Protein AF-A0A7C7RU37-F1 (afdb_monomer_lite)

Secondary structure (DSSP, 8-state):
-PPP--------EEEEEEEE-TT-HHHIIIIIS-HHHHHHHHHTTS-TT--TTTTT-EEEEEEETTEEEEEEEESSPP--TTS-TTTSPPPPTT-SS-SSEEEEE------TT-----------EEEEEEE-TT-PEEEEEEEE--SHHHHHHHHHHHHHHHT-----

Structure (mmCIF, N/CA/C/O backbone):
data_AF-A0A7C7RU37-F1
#
_entry.id   AF-A0A7C7RU37-F1
#
loop_
_atom_site.group_PDB
_atom_site.id
_atom_site.type_symbol
_atom_site.label_atom_id
_atom_site.label_alt_id
_atom_site.label_comp_id
_atom_site.label_asym_id
_atom_site.label_entity_id
_atom_site.label_seq_id
_atom_site.pdbx_PDB_ins_code
_atom_site.Cartn_x
_atom_site.Cartn_y
_atom_site.Cartn_z
_atom_site.occupancy
_atom_site.B_iso_or_equiv
_atom_site.auth_seq_id
_atom_site.auth_comp_id
_atom_site.auth_asym_id
_atom_site.auth_atom_id
_atom_site.pdbx_PDB_model_num
ATOM 1 N N . MET A 1 1 ? -28.160 -23.815 7.478 1.00 32.41 1 MET A N 1
ATOM 2 C CA . MET A 1 1 ? -26.924 -24.046 6.699 1.00 32.41 1 MET A CA 1
ATOM 3 C C . MET A 1 1 ? -26.684 -22.812 5.832 1.00 32.41 1 MET A C 1
ATOM 5 O O . MET A 1 1 ? -27.394 -22.629 4.855 1.00 32.41 1 MET A O 1
ATOM 9 N N . LYS A 1 2 ? -25.831 -21.867 6.259 1.00 30.91 2 LYS A N 1
ATOM 10 C CA . LYS A 1 2 ? -25.582 -20.631 5.493 1.00 30.91 2 LYS A CA 1
ATOM 11 C C . LYS A 1 2 ? -24.421 -20.873 4.534 1.00 30.91 2 LYS A C 1
ATOM 13 O O . LYS A 1 2 ? -23.323 -21.190 4.972 1.00 30.91 2 LYS A O 1
ATOM 18 N N . LEU A 1 3 ? -24.720 -20.743 3.245 1.00 31.81 3 LEU A N 1
ATOM 19 C CA . LEU A 1 3 ? -23.778 -20.777 2.134 1.00 31.81 3 LEU A CA 1
ATOM 20 C C . LEU A 1 3 ? -22.640 -19.783 2.394 1.00 31.81 3 LEU A C 1
ATOM 22 O O . LEU A 1 3 ? -22.872 -18.579 2.518 1.00 31.81 3 LEU A O 1
ATOM 26 N N . PHE A 1 4 ? -21.417 -20.300 2.495 1.00 35.81 4 PHE A N 1
ATOM 27 C CA . PHE A 1 4 ? -20.212 -19.486 2.468 1.00 35.81 4 PHE A CA 1
ATOM 28 C C . PHE A 1 4 ? -20.169 -18.742 1.133 1.00 35.81 4 PHE A C 1
ATOM 30 O O . PHE A 1 4 ? -20.217 -19.339 0.059 1.00 35.81 4 PHE A O 1
ATOM 37 N N . SER A 1 5 ? -20.132 -17.414 1.219 1.00 37.66 5 SER A N 1
ATOM 38 C CA . SER A 1 5 ? -19.969 -16.515 0.083 1.00 37.66 5 SER A CA 1
ATOM 39 C C . SER A 1 5 ? -18.735 -16.921 -0.722 1.00 37.66 5 SER A C 1
ATOM 41 O O . SER A 1 5 ? -17.615 -16.809 -0.231 1.00 37.66 5 SER A O 1
ATOM 43 N N . SER A 1 6 ? -18.973 -17.358 -1.959 1.00 34.84 6 SER A N 1
ATOM 44 C CA . SER A 1 6 ? -18.000 -17.664 -3.008 1.00 34.84 6 SER A CA 1
ATOM 45 C C . SER A 1 6 ? -16.773 -16.744 -2.960 1.00 34.84 6 SER A C 1
ATOM 47 O O . SER A 1 6 ? -16.827 -15.592 -3.402 1.00 34.84 6 SER A O 1
ATOM 49 N N . PHE A 1 7 ? -15.641 -17.269 -2.489 1.00 43.12 7 PHE A N 1
ATOM 50 C CA . PHE A 1 7 ? -14.331 -16.692 -2.762 1.00 43.12 7 PHE A CA 1
ATOM 51 C C . PHE A 1 7 ? -14.081 -16.888 -4.261 1.00 43.12 7 PHE A C 1
ATOM 53 O O . PHE A 1 7 ? -13.658 -17.956 -4.697 1.00 43.12 7 PHE A O 1
ATOM 60 N N . LYS A 1 8 ? -14.445 -15.894 -5.080 1.00 47.25 8 LYS A N 1
ATOM 61 C CA . LYS A 1 8 ? -14.129 -15.900 -6.514 1.00 47.25 8 LYS A CA 1
ATOM 62 C C . LYS A 1 8 ? -12.608 -16.058 -6.618 1.00 47.25 8 LYS A C 1
ATOM 64 O O . LYS A 1 8 ? -11.884 -15.143 -6.225 1.00 47.25 8 LYS A O 1
ATOM 69 N N . ARG A 1 9 ? -12.129 -17.223 -7.076 1.00 52.75 9 ARG A N 1
ATOM 70 C CA . ARG A 1 9 ? -10.709 -17.453 -7.383 1.00 52.75 9 ARG A CA 1
ATOM 71 C C . ARG A 1 9 ? -10.251 -16.310 -8.285 1.00 52.75 9 ARG A C 1
ATOM 73 O O . ARG A 1 9 ? -10.806 -16.124 -9.366 1.00 52.75 9 ARG A O 1
ATOM 80 N N . ARG A 1 10 ? -9.305 -15.503 -7.809 1.00 66.19 10 ARG A N 1
ATOM 81 C CA . ARG A 1 10 ? -8.708 -14.434 -8.612 1.00 66.19 10 ARG A CA 1
ATOM 82 C C . ARG A 1 10 ? -7.674 -15.076 -9.528 1.00 66.19 10 ARG A C 1
ATOM 84 O O . ARG A 1 10 ? -6.842 -15.827 -9.041 1.00 66.19 10 ARG A O 1
ATOM 91 N N . LEU A 1 11 ? -7.788 -14.814 -10.829 1.00 67.56 11 LEU A N 1
ATOM 92 C CA . LEU A 1 11 ? -7.065 -15.528 -11.888 1.00 67.56 11 LEU A CA 1
ATOM 93 C C . LEU A 1 11 ? -5.555 -15.227 -11.915 1.00 67.56 11 LEU A C 1
ATOM 95 O O . LEU A 1 11 ? -4.786 -16.072 -12.354 1.00 67.56 11 LEU A O 1
ATOM 99 N N . ALA A 1 12 ? -5.137 -14.049 -11.443 1.00 84.19 12 ALA A N 1
ATOM 100 C CA . ALA A 1 12 ? -3.752 -13.681 -11.156 1.00 84.19 12 ALA A CA 1
ATOM 101 C C . ALA A 1 12 ? -3.725 -12.314 -10.448 1.00 84.19 12 ALA A C 1
ATOM 103 O O . ALA A 1 12 ? -4.682 -11.542 -10.535 1.00 84.19 12 ALA A O 1
ATOM 104 N N . MET A 1 13 ? -2.626 -11.990 -9.770 1.00 94.25 13 MET A N 1
ATOM 105 C CA . MET A 1 13 ? -2.295 -10.614 -9.390 1.00 94.25 13 MET A CA 1
ATOM 106 C C . MET A 1 13 ? -0.804 -10.338 -9.561 1.00 94.25 13 MET A C 1
ATOM 108 O O . MET A 1 13 ? 0.014 -11.253 -9.529 1.00 94.25 13 MET A O 1
ATOM 112 N N . TYR A 1 14 ? -0.439 -9.069 -9.668 1.00 97.06 14 TYR A N 1
ATOM 113 C CA . TYR A 1 14 ? 0.940 -8.612 -9.741 1.00 97.06 14 TYR A CA 1
ATOM 114 C C . TYR A 1 14 ? 1.340 -7.943 -8.431 1.00 97.06 14 TYR A C 1
ATOM 116 O O . TYR A 1 14 ? 0.600 -7.120 -7.890 1.00 97.06 14 TYR A O 1
ATOM 124 N N . LEU A 1 15 ? 2.530 -8.280 -7.940 1.00 97.56 15 LEU A N 1
ATOM 125 C CA . LEU A 1 15 ? 3.214 -7.538 -6.890 1.00 97.56 15 LEU A CA 1
ATOM 126 C C . LEU A 1 15 ? 4.419 -6.831 -7.491 1.00 97.56 15 LEU A C 1
ATOM 128 O O . LEU A 1 15 ? 5.289 -7.468 -8.085 1.00 97.56 15 LEU A O 1
ATOM 132 N N . SER A 1 16 ? 4.482 -5.519 -7.312 1.00 98.38 16 SER A N 1
ATOM 133 C CA . SER A 1 16 ? 5.655 -4.720 -7.630 1.00 98.38 16 SER A CA 1
ATOM 134 C C . SER A 1 16 ? 6.376 -4.279 -6.367 1.00 98.38 16 SER A C 1
ATOM 136 O O . SER A 1 16 ? 5.746 -3.901 -5.377 1.00 98.38 16 SER A O 1
ATOM 138 N N . ARG A 1 17 ? 7.705 -4.305 -6.427 1.00 97.94 17 ARG A N 1
ATOM 139 C CA . ARG A 1 17 ? 8.605 -3.752 -5.416 1.00 97.94 17 ARG A CA 1
ATOM 140 C C . ARG A 1 17 ? 9.465 -2.690 -6.085 1.00 97.94 17 ARG A C 1
ATOM 142 O O . ARG A 1 17 ? 10.212 -3.006 -7.009 1.00 97.94 17 ARG A O 1
ATOM 149 N N . LEU A 1 18 ? 9.352 -1.458 -5.607 1.00 97.44 18 LEU A N 1
ATOM 150 C CA . LEU A 1 18 ? 10.165 -0.331 -6.047 1.00 97.44 18 LEU A CA 1
ATOM 151 C C . LEU A 1 18 ? 11.011 0.136 -4.865 1.00 97.44 18 LEU A C 1
ATOM 153 O O . LEU A 1 18 ? 10.464 0.590 -3.859 1.00 97.44 18 LEU A O 1
ATOM 157 N N . GLN A 1 19 ? 12.330 0.037 -4.977 1.00 96.00 19 GLN A N 1
ATOM 158 C CA . GLN A 1 19 ? 13.245 0.761 -4.101 1.00 96.00 19 GLN A CA 1
ATOM 159 C C . GLN A 1 19 ? 13.285 2.209 -4.575 1.00 96.00 19 GLN A C 1
ATOM 161 O O . GLN A 1 19 ? 13.587 2.490 -5.733 1.00 96.00 19 GLN A O 1
ATOM 166 N N . LEU A 1 20 ? 12.930 3.128 -3.690 1.00 95.38 20 LEU A N 1
ATOM 167 C CA . LEU A 1 20 ? 12.950 4.554 -3.954 1.00 95.38 20 LEU A CA 1
ATOM 168 C C . LEU A 1 20 ? 14.287 5.142 -3.510 1.00 95.38 20 LEU A C 1
ATOM 170 O O . LEU A 1 20 ? 14.890 4.689 -2.536 1.00 95.38 20 LEU A O 1
ATOM 174 N N . ASN A 1 21 ? 14.724 6.204 -4.180 1.00 93.88 21 ASN A N 1
ATOM 175 C CA . ASN A 1 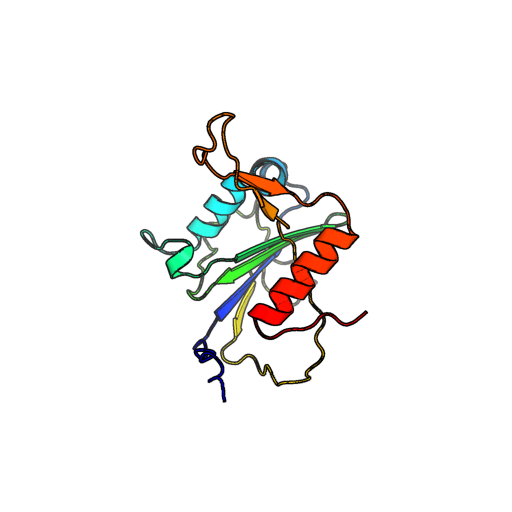21 ? 15.916 6.936 -3.778 1.00 93.88 21 ASN A CA 1
ATOM 176 C C . ASN A 1 21 ? 15.647 7.718 -2.478 1.00 93.88 21 ASN A C 1
ATOM 178 O O . ASN A 1 21 ? 15.051 8.797 -2.496 1.00 93.88 21 ASN A O 1
ATOM 182 N N . SER A 1 22 ? 16.102 7.186 -1.343 1.00 90.00 22 SER A N 1
ATOM 183 C CA . SER A 1 22 ? 15.955 7.801 -0.017 1.00 90.00 22 SER A CA 1
ATOM 184 C C . SER A 1 22 ? 16.710 9.121 0.149 1.00 90.00 22 SER A C 1
ATOM 186 O O . SER A 1 22 ? 16.296 9.966 0.944 1.00 90.00 22 SER A O 1
ATOM 188 N N . HIS A 1 23 ? 17.755 9.341 -0.649 1.00 88.94 23 HIS A N 1
ATOM 189 C CA . HIS A 1 23 ? 18.535 10.580 -0.674 1.00 88.94 23 HIS A CA 1
ATOM 190 C C . HIS A 1 23 ? 17.909 11.650 -1.583 1.00 88.94 23 HIS A C 1
ATOM 192 O O . HIS A 1 23 ? 18.323 12.809 -1.576 1.00 88.94 23 HIS A O 1
ATOM 198 N N . SER A 1 24 ? 16.888 11.290 -2.365 1.00 89.50 24 SER A N 1
ATOM 199 C CA . SER A 1 24 ? 16.235 12.206 -3.292 1.00 89.50 24 SER A CA 1
ATOM 200 C C . SER A 1 24 ? 15.240 13.109 -2.576 1.00 89.50 24 SER A C 1
ATOM 202 O O . SER A 1 24 ? 14.210 12.667 -2.060 1.00 89.50 24 SER A O 1
ATOM 204 N N . ARG A 1 25 ? 15.476 14.425 -2.629 1.00 89.31 25 ARG A N 1
ATOM 205 C CA . ARG A 1 25 ? 14.501 15.422 -2.153 1.00 89.31 25 ARG A CA 1
ATOM 206 C C . ARG A 1 25 ? 13.151 15.281 -2.865 1.00 89.31 25 ARG A C 1
ATOM 208 O O . ARG A 1 25 ? 12.105 15.522 -2.261 1.00 89.31 25 ARG A O 1
ATOM 215 N N . LEU A 1 26 ? 13.171 14.875 -4.137 1.00 87.94 26 LEU A N 1
ATOM 216 C CA . LEU A 1 26 ? 11.970 14.643 -4.935 1.00 87.94 26 LEU A CA 1
ATOM 217 C C . LEU A 1 26 ? 11.100 13.536 -4.330 1.00 87.94 26 LEU A C 1
ATOM 219 O O . LEU A 1 26 ? 9.881 13.699 -4.257 1.00 87.94 26 LEU A O 1
ATOM 223 N N . MET A 1 27 ? 11.726 12.452 -3.864 1.00 90.75 27 MET A N 1
ATOM 224 C CA . MET A 1 27 ? 11.052 11.335 -3.201 1.00 90.75 27 MET A CA 1
ATOM 225 C C . MET A 1 27 ? 10.304 11.824 -1.959 1.00 90.75 27 MET A C 1
ATOM 227 O O . MET A 1 27 ? 9.085 11.675 -1.876 1.00 90.75 27 MET A O 1
ATOM 231 N N . TRP A 1 28 ? 10.975 12.534 -1.053 1.00 89.62 28 TRP A N 1
ATOM 232 C CA . TRP A 1 28 ? 10.333 13.072 0.152 1.00 89.62 28 TRP A CA 1
ATOM 233 C C . TRP A 1 28 ? 9.170 14.024 -0.161 1.00 89.62 28 TRP A C 1
ATOM 235 O O . TRP A 1 28 ? 8.096 13.926 0.436 1.00 89.62 28 TRP A O 1
ATOM 245 N N . GLN A 1 29 ? 9.341 14.913 -1.142 1.00 87.94 29 GLN A N 1
ATOM 246 C CA . GLN A 1 29 ? 8.317 15.896 -1.509 1.00 87.94 29 GLN A CA 1
ATOM 247 C C . GLN A 1 29 ? 7.095 15.287 -2.212 1.00 87.94 29 GLN A C 1
ATOM 249 O O . GLN A 1 29 ? 5.967 15.715 -1.948 1.00 87.94 29 GLN A O 1
ATOM 254 N N . LYS A 1 30 ? 7.299 14.336 -3.134 1.00 85.69 30 LYS A N 1
ATOM 255 C CA . LYS A 1 30 ? 6.223 13.774 -3.972 1.00 85.69 30 LYS A CA 1
ATOM 256 C C . LYS A 1 30 ? 5.619 12.487 -3.418 1.00 85.69 30 LYS A C 1
ATOM 258 O O . LYS A 1 30 ? 4.441 12.249 -3.664 1.00 85.69 30 LYS A O 1
ATOM 263 N N . VAL A 1 31 ? 6.395 11.676 -2.702 1.00 88.31 31 VAL A N 1
ATOM 264 C CA . VAL A 1 31 ? 5.967 10.360 -2.209 1.00 88.31 31 VAL A CA 1
ATOM 265 C C . VAL A 1 31 ? 5.577 10.428 -0.739 1.00 88.31 31 VAL A C 1
ATOM 267 O O . VAL A 1 31 ? 4.434 10.129 -0.402 1.00 88.31 31 VAL A O 1
ATOM 270 N N . VAL A 1 32 ? 6.491 10.864 0.131 1.00 86.88 32 VAL A N 1
ATOM 271 C CA . VAL A 1 32 ? 6.289 10.768 1.588 1.00 86.88 32 VAL A CA 1
ATOM 272 C C . VAL A 1 32 ? 5.306 11.817 2.094 1.00 86.88 32 VAL A C 1
ATOM 274 O O . VAL A 1 32 ? 4.306 11.493 2.730 1.00 86.88 32 VAL A O 1
ATOM 277 N N . ASN A 1 33 ? 5.547 13.085 1.762 1.00 89.75 33 ASN A N 1
ATOM 278 C CA . ASN A 1 33 ? 4.789 14.200 2.335 1.00 89.75 33 ASN A CA 1
ATOM 279 C C . ASN A 1 33 ? 3.409 14.400 1.688 1.00 89.75 33 ASN A C 1
ATOM 281 O O . ASN A 1 33 ? 2.623 15.229 2.147 1.00 89.75 33 ASN A O 1
ATOM 285 N N . ARG A 1 34 ? 3.108 13.693 0.589 1.00 92.25 34 ARG A N 1
ATOM 286 C CA . ARG A 1 34 ? 1.897 13.912 -0.218 1.00 92.25 34 ARG A CA 1
ATOM 287 C C . ARG A 1 34 ? 1.278 12.582 -0.670 1.00 92.25 34 ARG A C 1
ATOM 289 O O . ARG A 1 34 ? 1.442 12.205 -1.830 1.00 92.25 34 ARG A O 1
ATOM 296 N N . PRO A 1 35 ? 0.473 11.913 0.179 1.00 89.94 35 PRO A N 1
ATOM 297 C CA . PRO A 1 35 ? -0.144 10.623 -0.150 1.00 89.94 35 PRO A CA 1
ATOM 298 C C . PRO A 1 35 ? -0.955 10.627 -1.453 1.00 89.94 35 PRO A C 1
ATOM 300 O O . PRO A 1 35 ? -0.937 9.662 -2.209 1.00 89.94 35 PRO A O 1
ATOM 303 N N . TYR A 1 36 ? -1.632 11.737 -1.764 1.00 93.50 36 TYR A N 1
ATOM 304 C CA . TYR A 1 36 ? -2.361 11.869 -3.026 1.00 93.50 36 TYR A CA 1
ATOM 305 C C . TYR A 1 36 ? -1.427 11.903 -4.245 1.00 93.50 36 TYR A C 1
ATOM 307 O O . TYR A 1 36 ? -1.744 11.327 -5.281 1.00 93.50 36 TYR A O 1
ATOM 315 N N . LYS A 1 37 ? -0.249 12.529 -4.127 1.00 94.38 37 LYS A N 1
ATOM 316 C CA . LYS A 1 37 ? 0.756 12.528 -5.198 1.00 94.38 37 LYS A CA 1
ATOM 317 C C . LYS A 1 37 ? 1.377 11.148 -5.374 1.00 94.38 37 LYS A C 1
ATOM 319 O O . LYS A 1 37 ? 1.535 10.729 -6.514 1.00 94.38 37 LYS A O 1
ATOM 324 N N . LEU A 1 38 ? 1.629 10.419 -4.287 1.00 95.50 38 LEU A N 1
ATOM 325 C CA . LEU A 1 38 ? 2.000 9.005 -4.359 1.00 95.50 38 LEU A CA 1
ATOM 326 C C . LEU A 1 38 ? 0.930 8.181 -5.086 1.00 95.50 38 LEU A C 1
ATOM 328 O O . LEU A 1 38 ? 1.261 7.396 -5.967 1.00 95.50 38 LEU A O 1
ATOM 332 N N . HIS A 1 39 ? -0.349 8.387 -4.767 1.00 95.44 39 HIS A N 1
ATOM 333 C CA . HIS A 1 39 ? -1.432 7.692 -5.457 1.00 95.44 39 HIS A CA 1
ATOM 334 C C . HIS A 1 39 ? -1.449 7.994 -6.962 1.00 95.44 39 HIS A C 1
ATOM 336 O O . HIS A 1 39 ? -1.532 7.059 -7.751 1.00 95.44 39 HIS A O 1
ATOM 342 N N . GLN A 1 40 ? -1.315 9.265 -7.360 1.00 95.06 40 GLN A N 1
ATOM 343 C CA . GLN A 1 40 ? -1.204 9.649 -8.774 1.00 95.06 40 GLN A CA 1
ATOM 344 C C . GLN A 1 40 ? -0.003 8.980 -9.445 1.00 95.06 40 GLN A C 1
ATOM 346 O O . GLN A 1 40 ? -0.149 8.399 -10.512 1.00 95.06 40 GLN A O 1
ATOM 351 N N . LEU A 1 41 ? 1.163 9.011 -8.788 1.00 95.44 41 LEU A N 1
ATOM 352 C CA . LEU A 1 41 ? 2.358 8.338 -9.278 1.00 95.44 41 LEU A CA 1
ATOM 353 C C . LEU A 1 41 ? 2.077 6.857 -9.503 1.00 95.44 41 LEU A C 1
ATOM 355 O O . LEU A 1 41 ? 2.293 6.406 -10.609 1.00 95.44 41 LEU A O 1
ATOM 359 N N . VAL A 1 42 ? 1.529 6.126 -8.531 1.00 97.25 42 VAL A N 1
ATOM 360 C CA . VAL A 1 42 ? 1.179 4.704 -8.695 1.00 97.25 42 VAL A CA 1
ATOM 361 C C . VAL A 1 42 ? 0.199 4.478 -9.850 1.00 97.25 42 VAL A C 1
ATOM 363 O O . VAL A 1 42 ? 0.377 3.530 -10.607 1.00 97.25 42 VAL A O 1
ATOM 366 N N . MET A 1 43 ? -0.822 5.326 -10.002 1.00 97.81 43 MET A N 1
ATOM 367 C CA . MET A 1 43 ? -1.830 5.154 -11.054 1.00 97.81 43 MET A CA 1
ATOM 368 C C . MET A 1 43 ? -1.277 5.374 -12.467 1.00 97.81 43 MET A C 1
ATOM 370 O O . MET A 1 43 ? -1.763 4.732 -13.390 1.00 97.81 43 MET A O 1
ATOM 374 N N . ASN A 1 44 ? -0.231 6.188 -12.632 1.00 97.06 44 ASN A N 1
ATOM 375 C CA . ASN A 1 44 ? 0.430 6.389 -13.928 1.00 97.06 44 ASN A CA 1
ATOM 376 C C . ASN A 1 44 ? 1.128 5.128 -14.465 1.00 97.06 44 ASN A C 1
ATOM 378 O O . ASN A 1 44 ? 1.516 5.101 -15.627 1.00 97.06 44 ASN A O 1
ATOM 382 N N . ALA A 1 45 ? 1.297 4.091 -13.639 1.00 97.62 45 ALA A N 1
ATOM 383 C CA . ALA A 1 45 ? 1.824 2.808 -14.087 1.00 97.62 45 ALA A CA 1
ATOM 384 C C . ALA A 1 45 ? 0.789 1.942 -14.816 1.00 97.62 45 ALA A C 1
ATOM 386 O O . ALA A 1 45 ? 1.107 0.837 -15.256 1.00 97.62 45 ALA A O 1
ATOM 387 N N . PHE A 1 46 ? -0.458 2.400 -14.907 1.00 97.19 46 PHE A N 1
ATOM 388 C CA . PHE A 1 46 ? -1.554 1.683 -15.542 1.00 97.19 46 PHE A CA 1
ATOM 389 C C . PHE A 1 46 ? -2.047 2.453 -16.774 1.00 97.19 46 PHE A C 1
ATOM 391 O O . PHE A 1 46 ? -1.858 3.666 -16.840 1.00 97.19 46 PHE A O 1
ATOM 398 N N . PRO A 1 47 ? -2.669 1.768 -17.753 1.00 95.19 47 PRO A N 1
ATOM 399 C CA . PRO A 1 47 ? -3.175 2.417 -18.960 1.00 95.19 47 PRO A CA 1
ATOM 400 C C . PRO A 1 47 ? -4.173 3.543 -18.670 1.00 95.19 47 PRO A C 1
ATOM 402 O O . PRO A 1 47 ? -4.938 3.476 -17.704 1.00 95.19 47 PRO A O 1
ATOM 405 N N . ASP A 1 48 ? -4.219 4.537 -19.555 1.00 93.62 48 ASP A N 1
ATOM 406 C CA . ASP A 1 48 ? -5.189 5.626 -19.465 1.00 93.62 48 ASP A CA 1
ATOM 407 C C . ASP A 1 48 ? -6.632 5.100 -19.442 1.00 93.62 48 ASP A C 1
ATOM 409 O O . ASP A 1 48 ? -6.994 4.146 -20.133 1.00 93.62 48 ASP A O 1
ATOM 413 N N . GLY A 1 49 ? -7.471 5.727 -18.616 1.00 92.50 49 GLY A N 1
ATOM 414 C CA . GLY A 1 49 ? -8.868 5.330 -18.416 1.00 92.50 49 GLY A CA 1
ATOM 415 C C . GLY A 1 49 ? -9.079 4.201 -17.401 1.00 92.50 49 GLY A C 1
ATOM 416 O O . GLY A 1 49 ? -10.204 4.029 -16.935 1.00 92.50 49 GLY A O 1
ATOM 417 N N . VAL A 1 50 ? -8.027 3.483 -16.986 1.00 93.88 50 VAL A N 1
ATOM 418 C CA . VAL A 1 50 ? -8.120 2.476 -15.917 1.00 93.88 50 VAL A CA 1
ATOM 419 C C . VAL A 1 50 ? -8.261 3.166 -14.563 1.00 93.88 50 VAL A C 1
ATOM 421 O O . VAL A 1 50 ? -7.389 3.916 -14.117 1.00 93.88 50 VAL A O 1
ATOM 424 N N . THR A 1 51 ? -9.351 2.882 -13.853 1.00 95.25 51 THR A N 1
ATOM 425 C CA . THR A 1 51 ? -9.522 3.375 -12.487 1.00 95.25 51 THR A CA 1
ATOM 426 C C . THR A 1 51 ? -8.788 2.487 -11.481 1.00 95.25 51 THR A C 1
ATOM 428 O O . THR A 1 51 ? -8.482 1.316 -11.721 1.00 95.25 51 THR A O 1
ATOM 431 N N . ARG A 1 52 ? -8.573 3.011 -10.265 1.00 94.81 52 ARG A N 1
ATOM 432 C CA . ARG A 1 52 ? -8.045 2.218 -9.138 1.00 94.81 52 ARG A CA 1
ATOM 433 C C . ARG A 1 52 ? -8.877 0.957 -8.873 1.00 94.81 52 ARG A C 1
ATOM 435 O O . ARG A 1 52 ? -8.335 -0.032 -8.385 1.00 94.81 52 ARG A O 1
ATOM 442 N N . ALA A 1 53 ? -10.192 1.024 -9.097 1.00 94.06 53 ALA A N 1
ATOM 443 C CA . ALA A 1 53 ? -11.098 -0.091 -8.850 1.00 94.06 53 ALA A CA 1
ATOM 444 C C . ALA A 1 53 ? -10.932 -1.187 -9.909 1.00 94.06 53 ALA A C 1
ATOM 446 O O . ALA A 1 53 ? -10.863 -2.352 -9.529 1.00 94.06 53 ALA A O 1
ATOM 447 N N . ASP A 1 54 ? -10.775 -0.806 -11.179 1.00 93.62 54 ASP A N 1
ATOM 448 C CA . ASP A 1 54 ? -10.621 -1.742 -12.302 1.00 93.62 54 ASP A CA 1
ATOM 449 C C . ASP A 1 54 ? -9.351 -2.586 -12.166 1.00 93.62 54 ASP A C 1
ATOM 451 O O . ASP A 1 54 ? -9.386 -3.800 -12.330 1.00 93.62 54 ASP A O 1
ATOM 455 N N . ALA A 1 55 ? -8.233 -1.957 -11.791 1.00 93.81 55 ALA A N 1
ATOM 456 C CA . ALA A 1 55 ? -6.965 -2.650 -11.548 1.00 93.81 55 ALA A CA 1
ATOM 457 C C . ALA A 1 55 ? -6.793 -3.145 -10.098 1.00 93.81 55 ALA A C 1
ATOM 459 O O . ALA A 1 55 ? -5.743 -3.695 -9.758 1.00 93.81 55 ALA A O 1
ATOM 460 N N . ASN A 1 56 ? -7.787 -2.923 -9.230 1.00 95.06 56 ASN A N 1
ATOM 461 C CA . ASN A 1 56 ? -7.768 -3.250 -7.801 1.00 95.06 56 ASN A CA 1
ATOM 462 C C . ASN A 1 56 ? -6.476 -2.826 -7.067 1.00 95.06 56 ASN A C 1
ATOM 464 O O . ASN A 1 56 ? -5.910 -3.577 -6.268 1.00 95.06 56 ASN A O 1
ATOM 468 N N . VAL A 1 57 ? -5.993 -1.615 -7.357 1.00 97.25 57 VAL A N 1
ATOM 469 C CA . VAL A 1 57 ? -4.641 -1.182 -6.975 1.00 97.25 57 VAL A CA 1
ATOM 470 C C . VAL A 1 57 ? -4.543 -0.889 -5.482 1.00 97.25 57 VAL A C 1
ATOM 472 O O . VAL A 1 57 ? -5.194 0.029 -4.975 1.00 97.25 57 VAL A O 1
ATOM 475 N N . LEU A 1 58 ? -3.669 -1.600 -4.776 1.00 97.00 58 LEU A N 1
ATOM 476 C CA . LEU A 1 58 ? -3.260 -1.309 -3.402 1.00 97.00 58 LEU A CA 1
ATOM 477 C C . LEU A 1 58 ? -1.774 -0.961 -3.374 1.00 97.00 58 LEU A C 1
ATOM 479 O O . LEU A 1 58 ? -0.999 -1.453 -4.185 1.00 97.00 58 LEU A O 1
ATOM 483 N N . HIS A 1 59 ? -1.364 -0.126 -2.426 1.00 97.06 59 HIS A N 1
ATOM 484 C CA . HIS A 1 59 ? 0.050 0.157 -2.217 1.00 97.06 59 HIS A CA 1
ATOM 485 C C . HIS A 1 59 ? 0.365 0.346 -0.738 1.00 97.06 59 HIS A C 1
ATOM 487 O O . HIS A 1 59 ? -0.500 0.723 0.058 1.00 97.06 59 HIS A O 1
ATOM 493 N N . ARG A 1 60 ? 1.621 0.089 -0.378 1.00 96.56 60 ARG A N 1
ATOM 494 C CA . ARG A 1 60 ? 2.178 0.350 0.946 1.00 96.56 60 ARG A CA 1
ATOM 495 C C . ARG A 1 60 ? 3.581 0.913 0.782 1.00 96.56 60 ARG A C 1
ATOM 497 O O . ARG A 1 60 ? 4.421 0.298 0.134 1.00 96.56 60 ARG A O 1
ATOM 504 N N . LEU A 1 61 ? 3.808 2.077 1.374 1.00 95.62 61 LEU A N 1
ATOM 505 C CA . LEU A 1 61 ? 5.125 2.686 1.481 1.00 95.62 61 LEU A CA 1
ATOM 506 C C . LEU A 1 61 ? 5.756 2.256 2.808 1.00 95.62 61 LEU A C 1
ATOM 508 O O . LEU A 1 61 ? 5.139 2.414 3.862 1.00 95.62 61 LEU A O 1
ATOM 512 N N . GLU A 1 62 ? 6.959 1.704 2.742 1.00 94.44 62 GLU A N 1
ATOM 513 C CA . GLU A 1 62 ? 7.772 1.300 3.885 1.00 94.44 62 GLU A CA 1
ATOM 514 C C . GLU A 1 62 ? 9.038 2.159 3.895 1.00 94.44 62 GLU A C 1
ATOM 516 O O . GLU A 1 62 ? 9.751 2.215 2.897 1.00 94.44 62 GLU A O 1
ATOM 521 N N . ILE A 1 63 ? 9.294 2.864 4.995 1.00 92.56 63 ILE A N 1
ATOM 522 C CA . ILE A 1 63 ? 10.484 3.702 5.164 1.00 92.56 63 ILE A CA 1
ATOM 523 C C . ILE A 1 63 ? 11.149 3.273 6.461 1.00 92.56 63 ILE A C 1
ATOM 525 O O . ILE A 1 63 ? 10.501 3.294 7.507 1.00 92.56 63 ILE A O 1
ATOM 529 N N . ASP A 1 64 ? 12.417 2.890 6.382 1.00 88.56 64 ASP A N 1
ATOM 530 C CA . ASP A 1 64 ? 13.211 2.483 7.537 1.00 88.56 64 ASP A CA 1
ATOM 531 C C . ASP A 1 64 ? 14.693 2.783 7.305 1.00 88.56 64 ASP A C 1
ATOM 533 O O . ASP A 1 64 ? 15.207 2.462 6.240 1.00 88.56 64 ASP A O 1
ATOM 537 N N . ALA A 1 65 ? 15.357 3.403 8.285 1.00 79.44 65 ALA A N 1
ATOM 538 C CA . ALA A 1 65 ? 16.807 3.628 8.367 1.00 79.44 65 ALA A CA 1
ATOM 539 C C . ALA A 1 65 ? 17.559 3.767 7.017 1.00 79.44 65 ALA A C 1
ATOM 541 O O . ALA A 1 65 ? 18.509 3.040 6.738 1.00 79.44 65 ALA A O 1
ATOM 542 N N . GLY A 1 66 ? 17.134 4.705 6.161 1.00 80.06 66 GLY A N 1
ATOM 543 C CA . GLY A 1 66 ? 17.788 4.982 4.870 1.00 80.06 66 GLY A CA 1
ATOM 544 C C . GLY A 1 66 ? 17.272 4.170 3.675 1.00 80.06 66 GLY A C 1
ATOM 545 O O . GLY A 1 66 ? 17.692 4.419 2.548 1.00 80.06 66 GLY A O 1
ATOM 546 N N . ASN A 1 67 ? 16.311 3.275 3.881 1.00 88.00 67 ASN A N 1
ATOM 547 C CA . ASN A 1 67 ? 15.595 2.537 2.849 1.00 88.00 67 ASN A CA 1
ATOM 548 C C . ASN A 1 67 ? 14.170 3.074 2.693 1.00 88.00 67 ASN A C 1
ATOM 550 O O . ASN A 1 67 ? 13.471 3.336 3.672 1.00 88.00 67 ASN A O 1
ATOM 554 N N . ALA A 1 68 ? 13.719 3.203 1.448 1.00 94.19 68 ALA A N 1
ATOM 555 C CA . ALA A 1 68 ? 12.338 3.525 1.117 1.00 94.19 68 ALA A CA 1
ATOM 556 C C . ALA A 1 68 ? 11.852 2.533 0.058 1.00 94.19 68 ALA A C 1
ATOM 558 O O . ALA A 1 68 ? 12.391 2.489 -1.044 1.00 94.19 68 ALA A O 1
ATOM 559 N N . ILE A 1 69 ? 10.859 1.714 0.392 1.00 95.56 69 ILE A N 1
ATOM 560 C CA . ILE A 1 69 ? 10.313 0.679 -0.486 1.00 95.56 69 ILE A CA 1
ATOM 561 C C . ILE A 1 69 ? 8.828 0.943 -0.695 1.00 95.56 69 ILE A C 1
ATOM 563 O O . ILE A 1 69 ? 8.047 1.019 0.253 1.00 95.56 69 ILE A O 1
ATOM 567 N N . LEU A 1 70 ? 8.422 1.045 -1.955 1.00 97.25 70 LEU A N 1
ATOM 568 C CA . LEU A 1 70 ? 7.025 1.070 -2.350 1.00 97.25 70 LEU A CA 1
ATOM 569 C C . LEU A 1 70 ? 6.620 -0.319 -2.845 1.00 97.25 70 LEU A C 1
ATOM 571 O O . LEU A 1 70 ? 7.132 -0.820 -3.847 1.00 97.25 70 LEU A O 1
ATOM 575 N N . LEU A 1 71 ? 5.681 -0.931 -2.132 1.00 98.00 71 LEU A N 1
ATOM 576 C CA . LEU A 1 71 ? 5.019 -2.163 -2.537 1.00 98.00 71 LEU A CA 1
ATOM 577 C C . LEU A 1 71 ? 3.697 -1.812 -3.209 1.00 98.00 71 LEU A C 1
ATOM 579 O O . LEU A 1 71 ? 2.905 -1.057 -2.642 1.00 98.00 71 LEU A O 1
ATOM 583 N N . VAL A 1 72 ? 3.445 -2.373 -4.388 1.00 98.31 72 VAL A N 1
ATOM 584 C CA . VAL A 1 72 ? 2.199 -2.177 -5.143 1.00 98.31 72 VAL A CA 1
ATOM 585 C C . VAL A 1 72 ? 1.610 -3.534 -5.487 1.00 98.31 72 VAL A C 1
ATOM 587 O O . VAL A 1 72 ? 2.323 -4.428 -5.927 1.00 98.31 72 VAL A O 1
ATOM 590 N N . GLN A 1 73 ? 0.310 -3.688 -5.274 1.00 97.50 73 GLN A N 1
ATOM 591 C CA . GLN A 1 73 ? -0.472 -4.849 -5.675 1.00 97.50 73 GLN A CA 1
ATOM 592 C C . GLN A 1 73 ? -1.524 -4.400 -6.684 1.00 97.50 73 GLN A C 1
ATOM 594 O O . GLN A 1 73 ? -2.218 -3.411 -6.441 1.00 97.50 73 GLN A O 1
ATOM 599 N N . SER A 1 74 ? -1.681 -5.142 -7.772 1.00 97.06 74 SER A N 1
ATOM 600 C CA . SER A 1 74 ? -2.686 -4.869 -8.801 1.00 97.06 74 SER A CA 1
ATOM 601 C C . SER A 1 74 ? -3.137 -6.145 -9.509 1.00 97.06 74 SER A C 1
ATOM 603 O O . SER A 1 74 ? -2.454 -7.163 -9.476 1.00 97.06 74 SER A O 1
ATOM 605 N N . GLU A 1 75 ? -4.297 -6.100 -10.156 1.00 94.88 75 GLU A N 1
ATOM 606 C CA . GLU A 1 75 ? -4.799 -7.184 -11.018 1.00 94.88 75 GLU A CA 1
ATOM 607 C C . GLU A 1 75 ? -4.350 -7.008 -12.478 1.00 94.88 75 GLU A C 1
ATOM 609 O O . GLU A 1 75 ? -4.221 -7.983 -13.210 1.00 94.88 75 GLU A O 1
ATOM 614 N N . ILE A 1 76 ? -4.023 -5.778 -12.880 1.00 95.31 76 ILE A N 1
ATOM 615 C CA . ILE A 1 76 ? -3.424 -5.456 -14.182 1.00 95.31 76 ILE A CA 1
ATOM 616 C C . ILE A 1 76 ? -1.909 -5.322 -14.010 1.00 95.31 76 ILE A C 1
ATOM 618 O O . ILE A 1 76 ? -1.450 -4.783 -12.998 1.00 95.31 76 ILE A O 1
ATOM 622 N N . LYS A 1 77 ? -1.125 -5.810 -14.979 1.00 96.94 77 LYS A N 1
ATOM 623 C CA . LYS A 1 77 ? 0.336 -5.680 -14.958 1.00 96.94 77 LYS A CA 1
ATOM 624 C C . LYS A 1 77 ? 0.724 -4.197 -15.073 1.00 96.94 77 LYS A C 1
ATOM 626 O O . LYS A 1 77 ? 0.362 -3.579 -16.073 1.00 96.94 77 LYS A O 1
ATOM 631 N N . PRO A 1 78 ? 1.447 -3.623 -14.097 1.00 97.69 78 PRO A N 1
ATOM 632 C CA . PRO A 1 78 ? 1.896 -2.240 -14.190 1.00 97.69 78 PRO A CA 1
ATOM 633 C C . PRO A 1 78 ? 3.086 -2.103 -15.149 1.00 97.69 78 PRO A C 1
ATOM 635 O O . PRO A 1 78 ? 3.880 -3.036 -15.305 1.00 97.69 78 PRO A O 1
ATOM 638 N N . ASN A 1 79 ? 3.232 -0.920 -15.737 1.00 97.88 79 ASN A N 1
ATOM 639 C CA . ASN A 1 79 ? 4.423 -0.477 -16.449 1.00 97.88 79 ASN A CA 1
ATOM 640 C C . ASN A 1 79 ? 5.082 0.669 -15.667 1.00 97.88 79 ASN A C 1
ATOM 642 O O . ASN A 1 79 ? 4.500 1.739 -15.523 1.00 97.88 79 ASN A O 1
ATOM 646 N N . TRP A 1 80 ? 6.296 0.449 -15.168 1.00 97.62 80 TRP A N 1
ATOM 647 C CA . TRP A 1 80 ? 7.013 1.425 -14.346 1.00 97.62 80 TRP A CA 1
ATOM 648 C C . TRP A 1 80 ? 8.068 2.234 -15.112 1.00 97.62 80 TRP A C 1
ATOM 650 O O . TRP A 1 80 ? 8.738 3.061 -14.497 1.00 97.62 80 TRP A O 1
ATOM 660 N N . ASP A 1 81 ? 8.193 2.049 -16.428 1.00 95.06 81 ASP A N 1
ATOM 661 C CA . ASP A 1 81 ? 9.264 2.638 -17.250 1.00 95.06 81 ASP A CA 1
ATOM 662 C C . ASP A 1 81 ? 9.228 4.178 -17.294 1.00 95.06 81 ASP A C 1
ATOM 664 O O . ASP A 1 81 ? 10.221 4.824 -17.613 1.00 95.06 81 ASP A O 1
ATOM 668 N N . TYR A 1 82 ? 8.097 4.794 -16.938 1.00 95.19 82 TYR A N 1
ATOM 669 C CA . TYR A 1 82 ? 7.964 6.254 -16.843 1.00 95.19 82 TYR A CA 1
ATOM 670 C C . TYR A 1 82 ? 8.597 6.849 -15.571 1.00 95.19 82 TYR A C 1
ATOM 672 O O . TYR A 1 82 ? 8.709 8.074 -15.457 1.00 95.19 82 TYR A O 1
ATOM 680 N N . MET A 1 83 ? 8.947 6.027 -14.574 1.00 94.19 83 MET A N 1
ATOM 681 C CA . MET A 1 83 ? 9.544 6.512 -13.329 1.00 94.19 83 MET A CA 1
ATOM 682 C C . MET A 1 83 ? 10.984 6.963 -13.572 1.00 94.19 83 MET A C 1
ATOM 684 O O . MET A 1 83 ? 11.803 6.222 -14.102 1.00 94.19 83 MET A O 1
ATOM 688 N N . SER A 1 84 ? 11.320 8.177 -13.133 1.00 93.19 84 SER A N 1
ATOM 689 C CA . SER A 1 84 ? 12.682 8.689 -13.279 1.00 93.19 84 SER A CA 1
ATOM 690 C C . SER A 1 84 ? 13.666 7.975 -12.350 1.00 93.19 84 SER A C 1
ATOM 692 O O . SER A 1 84 ? 13.328 7.633 -11.212 1.00 93.19 84 SER A O 1
ATOM 694 N N . HIS A 1 85 ? 14.924 7.860 -12.786 1.00 92.69 85 HIS A N 1
ATOM 695 C CA . HIS A 1 85 ? 16.009 7.304 -11.967 1.00 92.69 85 HIS A CA 1
ATOM 696 C C . HIS A 1 85 ? 16.282 8.112 -10.685 1.00 92.69 85 HIS A C 1
ATOM 698 O O . HIS A 1 85 ? 16.729 7.558 -9.682 1.00 92.69 85 HIS A O 1
ATOM 704 N N . ASP A 1 86 ? 15.934 9.403 -10.670 1.00 91.81 86 ASP A N 1
ATOM 705 C CA . ASP A 1 86 ? 15.988 10.238 -9.461 1.00 91.81 86 ASP A CA 1
ATOM 706 C C . ASP A 1 86 ? 15.030 9.768 -8.363 1.00 91.81 86 ASP A C 1
ATOM 708 O O . ASP A 1 86 ? 15.248 10.062 -7.184 1.00 91.81 86 ASP A O 1
ATOM 712 N N . LEU A 1 87 ? 13.932 9.106 -8.741 1.00 93.38 87 LEU A N 1
ATOM 713 C CA . LEU A 1 87 ? 12.923 8.600 -7.818 1.00 93.38 87 LEU A CA 1
ATOM 714 C C . LEU A 1 87 ? 13.090 7.102 -7.569 1.00 93.38 87 LEU A C 1
ATOM 716 O O . LEU A 1 87 ? 12.981 6.673 -6.421 1.00 93.38 87 LEU A O 1
ATOM 720 N N . VAL A 1 88 ? 13.364 6.335 -8.623 1.00 95.44 88 VAL A N 1
ATOM 721 C CA . VAL A 1 88 ? 13.564 4.884 -8.599 1.00 95.44 88 VAL A CA 1
ATOM 722 C C . VAL A 1 88 ? 14.920 4.592 -9.245 1.00 95.44 88 VAL A C 1
ATOM 724 O O . VAL A 1 88 ? 14.998 4.493 -10.468 1.00 95.44 88 VAL A O 1
ATOM 727 N N . PRO A 1 89 ? 16.007 4.515 -8.461 1.00 94.62 89 PRO A N 1
ATOM 728 C CA . PRO A 1 89 ? 17.337 4.323 -9.016 1.00 94.62 89 PRO A CA 1
ATOM 729 C C . PRO A 1 89 ? 17.467 2.916 -9.617 1.00 94.62 89 PRO A C 1
ATOM 731 O O . PRO A 1 89 ? 16.716 2.016 -9.232 1.00 94.62 89 PRO A O 1
ATOM 734 N N . PRO A 1 90 ? 18.442 2.682 -10.506 1.00 93.94 90 PRO A N 1
ATOM 735 C CA . PRO A 1 90 ? 18.787 1.331 -10.929 1.00 93.94 90 PRO A CA 1
ATOM 736 C C . PRO A 1 90 ? 19.043 0.409 -9.728 1.00 93.94 90 PRO A C 1
ATOM 738 O O . PRO A 1 90 ? 19.436 0.867 -8.650 1.00 93.94 90 PRO A O 1
ATOM 741 N N . ALA A 1 91 ? 18.819 -0.893 -9.913 1.00 92.12 91 ALA A N 1
ATOM 742 C CA . ALA A 1 91 ? 19.074 -1.876 -8.865 1.00 92.12 91 ALA A CA 1
ATOM 743 C C . ALA A 1 91 ? 20.533 -1.811 -8.387 1.00 92.12 91 ALA A C 1
ATOM 745 O O . ALA A 1 91 ? 21.458 -1.638 -9.184 1.00 92.12 91 ALA A O 1
ATOM 746 N N . SER A 1 92 ? 20.732 -1.978 -7.079 1.00 88.69 92 SER A N 1
ATOM 747 C CA . SER A 1 92 ? 22.069 -2.176 -6.523 1.00 88.69 92 SER A CA 1
ATOM 748 C C . SER A 1 92 ? 22.679 -3.457 -7.104 1.00 88.69 92 SER A C 1
ATOM 750 O O . SER A 1 92 ? 21.966 -4.457 -7.183 1.00 88.69 92 SER A O 1
ATOM 752 N N . PRO A 1 93 ? 23.988 -3.497 -7.415 1.00 88.69 93 PRO A N 1
ATOM 753 C CA . PRO A 1 93 ? 24.673 -4.735 -7.803 1.00 88.69 93 PRO A CA 1
ATOM 754 C C . PRO A 1 93 ? 24.549 -5.869 -6.771 1.00 88.69 93 PRO A C 1
ATOM 756 O O . PRO A 1 93 ? 24.772 -7.029 -7.099 1.00 88.69 93 PRO A O 1
ATOM 759 N N . PHE A 1 94 ? 24.208 -5.532 -5.523 1.00 89.12 94 PHE A N 1
ATOM 760 C CA . PHE A 1 94 ? 24.017 -6.477 -4.422 1.00 89.12 94 PHE A CA 1
ATOM 761 C C . PHE A 1 94 ? 22.550 -6.883 -4.200 1.00 89.12 94 PHE A C 1
ATOM 763 O O . PHE A 1 94 ? 22.280 -7.707 -3.328 1.00 89.12 94 PHE A O 1
ATOM 770 N N . ASP A 1 95 ? 21.595 -6.305 -4.938 1.00 89.38 95 ASP A N 1
ATOM 771 C CA . ASP A 1 95 ? 20.191 -6.722 -4.890 1.00 89.38 95 ASP A CA 1
ATOM 772 C C . ASP A 1 95 ? 19.939 -7.769 -5.991 1.00 89.38 95 ASP A C 1
ATOM 774 O O . ASP A 1 95 ? 20.171 -7.486 -7.167 1.00 89.38 95 ASP A O 1
ATOM 778 N N . PRO A 1 96 ? 19.468 -8.983 -5.653 1.00 91.31 96 PRO A N 1
ATOM 779 C CA . PRO A 1 96 ? 19.184 -10.015 -6.650 1.00 91.31 96 PRO A CA 1
ATOM 780 C C . PRO A 1 96 ? 17.961 -9.698 -7.523 1.00 91.31 96 PRO A C 1
ATOM 782 O O . PRO A 1 96 ? 17.700 -10.409 -8.494 1.00 91.31 96 PRO A O 1
ATOM 785 N N . LEU A 1 97 ? 17.166 -8.686 -7.166 1.00 94.19 97 LEU A N 1
ATOM 786 C CA . LEU A 1 97 ? 15.984 -8.277 -7.911 1.00 94.19 97 LEU A CA 1
ATOM 787 C C . LEU A 1 97 ? 16.258 -7.001 -8.715 1.00 94.19 97 LEU A C 1
ATOM 789 O O . LEU A 1 97 ? 16.915 -6.085 -8.216 1.00 94.19 97 LEU A O 1
ATOM 793 N N . PRO A 1 98 ? 15.662 -6.868 -9.914 1.00 95.81 98 PRO A N 1
ATOM 794 C CA . PRO A 1 98 ? 15.661 -5.592 -10.610 1.00 95.81 98 PRO A CA 1
ATOM 795 C C . PRO A 1 98 ? 14.922 -4.527 -9.785 1.00 95.81 98 PRO A C 1
ATOM 797 O O . PRO A 1 98 ? 14.171 -4.823 -8.845 1.00 95.81 98 PRO A O 1
ATOM 800 N N . ASN A 1 99 ? 15.114 -3.268 -10.160 1.00 96.50 99 ASN A N 1
ATOM 801 C CA . ASN A 1 99 ? 14.375 -2.156 -9.596 1.00 96.50 99 ASN A CA 1
ATOM 802 C C . ASN A 1 99 ? 13.865 -1.266 -10.731 1.00 96.50 99 ASN A C 1
ATOM 804 O O . ASN A 1 99 ? 14.689 -0.634 -11.392 1.00 96.50 99 ASN A O 1
ATOM 808 N N . PRO A 1 100 ? 12.542 -1.201 -10.962 1.00 97.62 100 PRO A N 1
ATOM 809 C CA . PRO A 1 100 ? 11.452 -1.944 -10.305 1.00 97.62 100 PRO A CA 1
ATOM 810 C C . PRO A 1 100 ? 11.480 -3.468 -10.513 1.00 97.62 100 PRO A C 1
ATOM 812 O O . PRO A 1 100 ? 11.818 -3.951 -11.590 1.00 97.62 100 PRO A O 1
ATOM 815 N N . ALA A 1 101 ? 11.023 -4.235 -9.519 1.00 97.75 101 ALA A N 1
ATOM 816 C CA . ALA A 1 101 ? 10.713 -5.659 -9.678 1.00 97.75 101 ALA A CA 1
ATOM 817 C C . ALA A 1 101 ? 9.204 -5.880 -9.790 1.00 97.75 101 ALA A C 1
ATOM 819 O O . ALA A 1 101 ? 8.439 -5.299 -9.021 1.00 97.75 101 ALA A O 1
ATOM 820 N N . ILE A 1 102 ? 8.777 -6.767 -10.694 1.00 98.00 102 ILE A N 1
ATOM 821 C CA . ILE A 1 102 ? 7.380 -7.195 -10.849 1.00 98.00 102 ILE A CA 1
ATOM 822 C C . ILE A 1 102 ? 7.323 -8.720 -10.787 1.00 98.00 102 ILE A C 1
ATOM 824 O O . ILE A 1 102 ? 8.054 -9.404 -11.501 1.00 98.00 102 ILE A O 1
ATOM 828 N N . ARG A 1 103 ? 6.418 -9.256 -9.967 1.00 96.25 103 ARG A N 1
ATOM 829 C CA . ARG A 1 103 ? 6.130 -10.688 -9.874 1.00 96.25 103 ARG A CA 1
ATOM 830 C C . ARG A 1 103 ? 4.646 -10.941 -10.091 1.00 96.25 103 ARG A C 1
ATOM 832 O O . ARG A 1 103 ? 3.816 -10.347 -9.410 1.00 96.25 103 ARG A O 1
ATOM 839 N N . GLU A 1 104 ? 4.324 -11.858 -10.994 1.00 96.00 104 GLU A N 1
ATOM 840 C CA . GLU A 1 104 ? 2.973 -12.401 -11.137 1.00 96.00 104 GLU A CA 1
ATOM 841 C C . GLU A 1 104 ? 2.740 -13.520 -10.111 1.00 96.00 104 GLU A C 1
ATOM 843 O O . GLU A 1 104 ? 3.591 -14.387 -9.897 1.00 96.00 104 GLU A O 1
ATOM 848 N N . ILE A 1 105 ? 1.578 -13.496 -9.470 1.00 92.69 105 ILE A N 1
ATOM 849 C CA . ILE A 1 105 ? 1.085 -14.508 -8.541 1.00 92.69 105 ILE A CA 1
ATOM 850 C C . ILE A 1 105 ? -0.203 -15.058 -9.140 1.00 92.69 105 ILE A C 1
ATOM 852 O O . ILE A 1 105 ? -1.229 -14.382 -9.127 1.00 92.69 105 ILE A O 1
ATOM 856 N N . LYS A 1 106 ? -0.136 -16.276 -9.674 1.00 87.75 106 LYS A N 1
ATOM 857 C CA . LYS A 1 106 ? -1.287 -16.948 -10.296 1.00 87.75 106 LYS A CA 1
ATOM 858 C C . LYS A 1 106 ? -2.169 -17.632 -9.258 1.00 87.75 106 LYS A C 1
ATOM 860 O O . LYS A 1 106 ? -3.379 -17.473 -9.290 1.00 87.75 106 LYS A O 1
ATOM 865 N N . ASP A 1 107 ? -1.545 -18.272 -8.269 1.00 80.31 107 ASP A N 1
ATOM 866 C CA . ASP A 1 107 ? -2.250 -19.000 -7.222 1.00 80.31 107 ASP A CA 1
ATOM 867 C C . ASP A 1 107 ? -1.756 -18.596 -5.835 1.00 80.31 107 ASP A C 1
ATOM 869 O O . ASP A 1 107 ? -0.575 -18.714 -5.498 1.00 80.31 107 ASP A O 1
ATOM 873 N N . LEU A 1 108 ? -2.690 -18.143 -5.000 1.00 79.38 108 LEU A N 1
ATOM 874 C CA . LEU A 1 108 ? -2.492 -18.077 -3.561 1.00 79.38 108 LEU A CA 1
ATOM 875 C C . LEU A 1 108 ? -3.112 -19.321 -2.944 1.00 79.38 108 LEU A C 1
ATOM 877 O O . LEU A 1 108 ? -4.333 -19.440 -2.870 1.00 79.38 108 LEU A O 1
ATOM 881 N N . ALA A 1 109 ? -2.260 -20.231 -2.480 1.00 80.44 109 ALA A N 1
ATOM 882 C CA . ALA A 1 109 ? -2.671 -21.401 -1.715 1.00 80.44 109 ALA A CA 1
ATOM 883 C C . ALA A 1 109 ? -3.138 -20.980 -0.306 1.00 80.44 109 ALA A C 1
ATOM 885 O O . ALA A 1 109 ? -2.435 -21.164 0.687 1.00 80.44 109 ALA A O 1
ATOM 886 N N . LEU A 1 110 ? -4.292 -20.322 -0.212 1.00 84.94 110 LEU A N 1
ATOM 887 C CA . LEU A 1 110 ? -4.946 -20.037 1.060 1.00 84.94 110 LEU A CA 1
ATOM 888 C C . LEU A 1 110 ? -5.822 -21.229 1.428 1.00 84.94 110 LEU A C 1
ATOM 890 O O . LEU A 1 110 ? -6.731 -21.590 0.686 1.00 84.94 110 LEU A O 1
ATOM 894 N N . GLU A 1 111 ? -5.537 -21.813 2.583 1.00 88.44 111 GLU A N 1
ATOM 895 C CA . GLU A 1 111 ? -6.255 -22.959 3.129 1.00 88.44 111 GLU A CA 1
ATOM 896 C C . GLU A 1 111 ? -6.783 -22.605 4.516 1.00 88.44 111 GLU A C 1
ATOM 898 O O . GLU A 1 111 ? -6.182 -21.803 5.243 1.00 88.44 111 GLU A O 1
ATOM 903 N N . GLU A 1 112 ? -7.921 -23.191 4.885 1.00 89.44 112 GLU A N 1
ATOM 904 C CA . GLU A 1 112 ? -8.486 -23.004 6.215 1.00 89.44 112 GLU A CA 1
ATOM 905 C C . GLU A 1 112 ? -7.501 -23.503 7.282 1.00 89.44 112 GLU A C 1
ATOM 907 O O . GLU A 1 112 ? -6.895 -24.562 7.157 1.00 89.44 112 GLU A O 1
ATOM 912 N N . GLY A 1 113 ? -7.294 -22.700 8.327 1.00 90.06 113 GLY A N 1
ATOM 913 C CA . GLY A 1 113 ? -6.344 -23.012 9.398 1.00 90.06 113 GLY A CA 1
ATOM 914 C C . GLY A 1 113 ? -4.878 -22.675 9.097 1.00 90.06 113 GLY A C 1
ATOM 915 O O . GLY A 1 113 ? -4.066 -22.708 10.025 1.00 90.06 113 GLY A O 1
ATOM 916 N N . ARG A 1 114 ? -4.521 -22.281 7.863 1.00 91.94 114 ARG A N 1
ATOM 917 C CA . ARG A 1 114 ? -3.147 -21.871 7.529 1.00 91.94 114 ARG A CA 1
ATOM 918 C C . ARG A 1 114 ? -2.733 -20.630 8.325 1.00 91.94 114 ARG A C 1
ATOM 920 O O . ARG A 1 114 ? -3.400 -19.597 8.292 1.00 91.94 114 ARG A O 1
ATOM 927 N N . ILE A 1 115 ? -1.590 -20.716 9.004 1.00 93.12 115 ILE A N 1
ATOM 928 C CA . ILE A 1 115 ? -1.011 -19.599 9.758 1.00 93.12 115 ILE A CA 1
ATOM 929 C C . ILE A 1 115 ? -0.085 -18.814 8.835 1.00 93.12 115 ILE A C 1
ATOM 931 O O . ILE A 1 115 ? 0.816 -19.378 8.215 1.00 93.12 115 ILE A O 1
ATOM 935 N N . LEU A 1 116 ? -0.309 -17.505 8.753 1.00 92.81 116 LEU A N 1
ATOM 936 C CA . LEU A 1 116 ? 0.475 -16.587 7.938 1.00 92.81 116 LEU A CA 1
ATOM 937 C C . LEU A 1 116 ? 0.854 -15.363 8.763 1.00 92.81 116 LEU A C 1
ATOM 939 O O . LEU A 1 116 ? 0.079 -14.8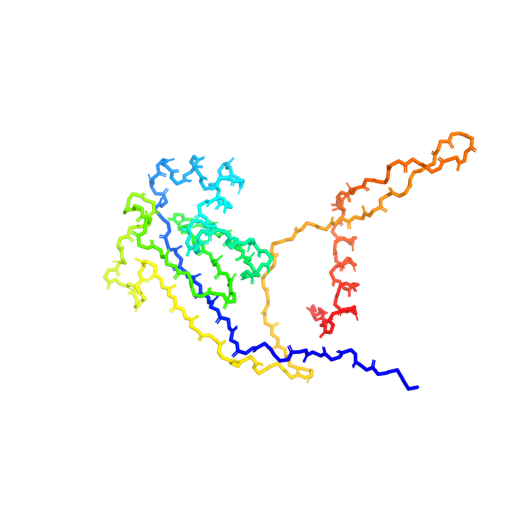90 9.594 1.00 92.81 116 LEU A O 1
ATOM 943 N N . GLN A 1 117 ? 2.033 -14.818 8.483 1.00 94.25 117 GLN A N 1
ATOM 944 C CA . GLN A 1 117 ? 2.384 -13.479 8.931 1.00 94.25 117 GLN A CA 1
ATOM 945 C C . GLN A 1 117 ? 1.735 -12.455 8.002 1.00 94.25 117 GLN A C 1
ATOM 947 O O . GLN A 1 117 ? 1.637 -12.666 6.792 1.00 94.25 117 GLN A O 1
ATOM 952 N N . PHE A 1 118 ? 1.306 -11.328 8.560 1.00 93.25 118 PHE A N 1
ATOM 953 C CA . PHE A 1 118 ? 0.748 -10.236 7.777 1.00 93.25 118 PHE A CA 1
ATOM 954 C C . PHE A 1 118 ? 1.299 -8.897 8.253 1.00 93.25 118 PHE A C 1
ATOM 956 O O . PHE A 1 118 ? 1.682 -8.720 9.407 1.00 93.25 118 PHE A O 1
ATOM 963 N N . ARG A 1 119 ? 1.292 -7.929 7.340 1.00 94.25 119 ARG A N 1
ATOM 964 C CA . ARG A 1 119 ? 1.553 -6.522 7.629 1.00 94.25 119 ARG A CA 1
ATOM 965 C C . ARG A 1 119 ? 0.470 -5.699 6.955 1.00 94.25 119 ARG A C 1
ATOM 967 O O . ARG A 1 119 ? 0.217 -5.866 5.762 1.00 94.25 119 ARG A O 1
ATOM 974 N N . LEU A 1 120 ? -0.162 -4.809 7.710 1.00 93.62 120 LEU A N 1
ATOM 975 C CA . LEU A 1 120 ? -1.273 -3.994 7.233 1.00 93.62 120 LEU A CA 1
ATOM 976 C C . LEU A 1 120 ? -1.119 -2.562 7.741 1.00 93.62 120 LEU A C 1
ATOM 978 O O . LEU A 1 120 ? -1.090 -2.335 8.944 1.00 93.62 120 LEU A O 1
ATOM 982 N N . ASN A 1 121 ? -1.079 -1.604 6.816 1.00 93.31 121 ASN A N 1
ATOM 983 C CA . ASN A 1 121 ? -1.326 -0.200 7.127 1.00 93.31 121 ASN A CA 1
ATOM 984 C C . ASN A 1 121 ? -2.780 0.105 6.742 1.00 93.31 121 ASN A C 1
ATOM 986 O O . ASN A 1 121 ? -3.153 -0.026 5.576 1.00 93.31 121 ASN A O 1
ATOM 990 N N . ALA A 1 122 ? -3.615 0.430 7.727 1.00 93.06 122 ALA A N 1
ATOM 991 C CA . ALA A 1 122 ? -5.046 0.642 7.548 1.00 93.06 122 ALA A CA 1
ATOM 992 C C . ALA A 1 122 ? -5.525 1.875 8.318 1.00 93.06 122 ALA A C 1
ATOM 994 O O . ALA A 1 122 ? -4.821 2.413 9.166 1.00 93.06 122 ALA A O 1
ATOM 995 N N . ASN A 1 123 ? -6.766 2.287 8.051 1.00 94.25 123 ASN A N 1
ATOM 996 C CA . ASN A 1 123 ? -7.443 3.366 8.767 1.00 94.25 123 ASN A CA 1
ATOM 997 C C . ASN A 1 123 ? -8.653 2.819 9.558 1.00 94.25 123 ASN A C 1
ATOM 999 O O . ASN A 1 123 ? -9.775 2.801 9.024 1.00 94.25 123 ASN A O 1
ATOM 1003 N N . PRO A 1 124 ? -8.459 2.341 10.806 1.00 95.50 124 PRO A N 1
ATOM 1004 C CA . PRO A 1 124 ? -9.545 1.868 11.657 1.00 95.50 124 PRO A CA 1
ATOM 1005 C C . PRO A 1 124 ? -10.543 2.995 11.952 1.00 95.50 124 PRO A C 1
ATOM 1007 O O . PRO A 1 124 ? -10.291 3.901 12.747 1.00 95.50 124 PRO A O 1
ATOM 1010 N N . THR A 1 125 ? -11.707 2.942 11.304 1.00 95.56 125 THR A N 1
ATOM 1011 C CA . THR A 1 125 ? -12.764 3.955 11.431 1.00 95.56 125 THR A CA 1
ATOM 1012 C C . THR A 1 125 ? -14.119 3.324 11.687 1.00 95.56 125 THR A C 1
ATOM 1014 O O . THR A 1 125 ? -14.416 2.221 11.219 1.00 95.56 125 THR A O 1
ATOM 1017 N N . ILE A 1 126 ? -14.974 4.076 12.378 1.00 92.38 126 ILE A N 1
ATOM 1018 C CA . ILE A 1 126 ? -16.395 3.767 12.544 1.00 92.38 126 ILE A CA 1
ATOM 1019 C C . ILE A 1 126 ? -17.250 4.845 11.886 1.00 92.38 126 ILE A C 1
ATOM 1021 O O . ILE A 1 126 ? -16.883 6.020 11.859 1.00 92.38 126 ILE A O 1
ATOM 1025 N N . LYS A 1 127 ? -18.406 4.447 11.349 1.00 91.19 127 LYS A N 1
ATOM 1026 C CA . LYS A 1 127 ? -19.418 5.378 10.847 1.00 91.19 127 LYS A CA 1
ATOM 1027 C C . LYS A 1 127 ? -20.241 5.866 12.039 1.00 91.19 127 LYS A C 1
ATOM 1029 O O . LYS A 1 127 ? -21.012 5.091 12.597 1.00 91.19 127 LYS A O 1
ATOM 1034 N N . LYS A 1 128 ? -20.084 7.130 12.432 1.00 87.94 128 LYS A N 1
ATOM 1035 C CA . LYS A 1 128 ? -20.907 7.743 13.478 1.00 87.94 128 LYS A CA 1
ATOM 1036 C C . LYS A 1 128 ? -22.188 8.262 12.831 1.00 87.94 128 LYS A C 1
ATOM 1038 O O . LYS A 1 128 ? -22.144 9.159 11.989 1.00 87.94 128 LYS A O 1
ATOM 1043 N N . ILE A 1 129 ? -23.318 7.659 13.185 1.00 86.12 129 ILE A N 1
ATOM 1044 C CA . ILE A 1 129 ? -24.638 8.195 12.847 1.00 86.12 129 ILE A CA 1
ATOM 1045 C C . ILE A 1 129 ? -24.929 9.298 13.864 1.00 86.12 129 ILE A C 1
ATOM 1047 O O . ILE A 1 129 ? -24.676 9.125 15.054 1.00 86.12 129 ILE A O 1
ATOM 1051 N N . ARG A 1 130 ? -25.367 10.454 13.377 1.00 82.94 130 ARG A N 1
ATOM 1052 C CA . ARG A 1 130 ? -25.705 11.614 14.199 1.00 82.94 130 ARG A CA 1
ATOM 1053 C C . ARG A 1 130 ? -27.169 11.952 13.960 1.00 82.94 130 ARG A C 1
ATOM 1055 O O . ARG A 1 130 ? -27.667 11.731 12.856 1.00 82.94 130 ARG A O 1
ATOM 1062 N N . HIS A 1 131 ? -27.816 12.473 14.984 1.00 87.81 131 HIS A N 1
ATOM 1063 C CA . HIS A 1 131 ? -29.172 13.000 14.932 1.00 87.81 131 HIS A CA 1
ATOM 1064 C C . HIS A 1 131 ? -29.125 14.438 15.458 1.00 87.81 131 HIS A C 1
ATOM 1066 O O . HIS A 1 131 ? -28.228 1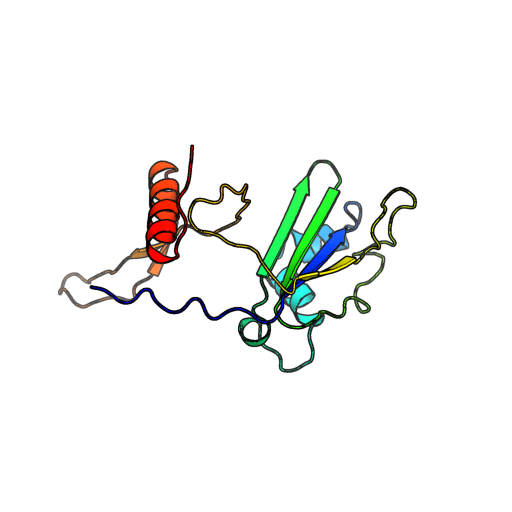4.748 16.245 1.00 87.81 131 HIS A O 1
ATOM 1072 N N . ASP A 1 132 ? -29.999 15.307 14.961 1.00 86.19 132 ASP A N 1
ATOM 1073 C CA . ASP A 1 132 ? -30.224 16.625 15.561 1.00 86.19 132 ASP A CA 1
ATOM 1074 C C . ASP A 1 132 ? -31.149 16.521 16.787 1.00 86.19 132 ASP A C 1
ATOM 1076 O O . ASP A 1 132 ? -31.628 15.433 17.121 1.00 86.19 132 ASP A O 1
ATOM 1080 N N . ASP A 1 133 ? -31.393 17.651 17.452 1.00 88.19 133 ASP A N 1
ATOM 1081 C CA . ASP A 1 133 ? -32.224 17.726 18.663 1.00 88.19 133 ASP A CA 1
ATOM 1082 C C . ASP A 1 133 ? -33.689 17.320 18.405 1.00 88.19 133 ASP A C 1
ATOM 1084 O O . ASP A 1 133 ? -34.386 16.882 19.316 1.00 88.19 133 ASP A O 1
ATOM 1088 N N . ASN A 1 134 ? -34.130 17.377 17.143 1.00 86.69 134 ASN A N 1
ATOM 1089 C CA . ASN A 1 134 ? -35.450 16.935 16.690 1.00 86.69 134 ASN A CA 1
ATOM 1090 C C . ASN A 1 134 ? -35.454 15.465 16.215 1.00 86.69 134 ASN A C 1
ATOM 1092 O O . ASN A 1 134 ? -36.436 14.992 15.641 1.00 86.69 134 ASN A O 1
ATOM 1096 N N . GLY A 1 135 ? -34.354 14.728 16.409 1.00 84.56 135 GLY A N 1
ATOM 1097 C CA . GLY A 1 135 ? -34.212 13.320 16.036 1.00 84.56 135 GLY A CA 1
ATOM 1098 C C . GLY A 1 135 ? -33.959 13.063 14.544 1.00 84.56 135 GLY A C 1
ATOM 1099 O O . GLY A 1 135 ? -33.780 11.904 14.140 1.00 84.56 135 GLY A O 1
ATOM 1100 N N . LYS A 1 136 ? -33.879 14.100 13.702 1.00 87.06 136 LYS A N 1
ATOM 1101 C CA . LYS A 1 136 ? -33.612 13.960 12.267 1.00 87.06 136 LYS A CA 1
ATOM 1102 C C . LYS A 1 136 ? -32.170 13.520 12.051 1.00 87.06 136 LYS A C 1
ATOM 1104 O O . LYS A 1 136 ? -31.216 14.057 12.612 1.00 87.06 136 LYS A O 1
ATOM 1109 N N . ARG A 1 137 ? -32.000 12.517 11.192 1.00 83.19 137 ARG A N 1
ATOM 1110 C CA . ARG A 1 137 ? -30.688 11.956 10.870 1.00 83.19 137 ARG A CA 1
ATOM 1111 C C . ARG A 1 137 ? -29.823 12.993 10.148 1.00 83.19 137 ARG A C 1
ATOM 1113 O O . ARG A 1 137 ? -30.163 13.451 9.060 1.00 83.19 137 ARG A O 1
ATOM 1120 N N . LEU A 1 138 ? -28.668 13.290 10.730 1.00 82.88 138 LEU A N 1
ATOM 1121 C CA . LEU A 1 138 ? -27.627 14.126 10.141 1.00 82.88 138 LEU A CA 1
ATOM 1122 C C . LEU A 1 138 ? -26.672 13.292 9.278 1.00 82.88 138 LEU A C 1
ATOM 1124 O O . LEU A 1 138 ? -26.617 12.058 9.362 1.00 82.88 138 LEU A O 1
ATOM 1128 N N . ASN A 1 139 ? -25.858 13.989 8.481 1.00 82.12 139 ASN A N 1
ATOM 1129 C CA . ASN A 1 139 ? -24.805 13.366 7.690 1.00 82.12 139 ASN A CA 1
ATOM 1130 C C . ASN A 1 139 ? -23.862 12.560 8.588 1.00 82.12 139 ASN A C 1
ATOM 1132 O O . ASN A 1 139 ? -23.182 13.080 9.475 1.00 82.12 139 ASN A O 1
ATOM 1136 N N . SER A 1 140 ? -23.824 11.253 8.341 1.00 83.06 140 SER A N 1
ATOM 1137 C CA . SER A 1 140 ? -22.916 10.355 9.038 1.00 83.06 140 SER A CA 1
ATOM 1138 C C . SER A 1 140 ? -21.479 10.628 8.616 1.00 83.06 140 SER A C 1
ATOM 1140 O O . SER A 1 140 ? -21.205 10.701 7.417 1.00 83.06 140 SER A O 1
ATOM 1142 N N . ASN A 1 141 ? -20.554 10.675 9.570 1.00 87.75 141 ASN A N 1
ATOM 1143 C CA . ASN A 1 141 ? -19.133 10.824 9.284 1.00 87.75 141 ASN A CA 1
ATOM 1144 C C . ASN A 1 141 ? -18.319 9.627 9.778 1.00 87.75 141 ASN A C 1
ATOM 1146 O O . ASN A 1 141 ? -18.715 8.909 10.699 1.00 87.75 141 ASN A O 1
ATOM 1150 N N . ARG A 1 142 ? -17.173 9.387 9.134 1.00 92.38 142 ARG A N 1
ATOM 1151 C CA . ARG A 1 142 ? -16.197 8.405 9.611 1.00 92.38 142 ARG A CA 1
ATOM 1152 C C . ARG A 1 142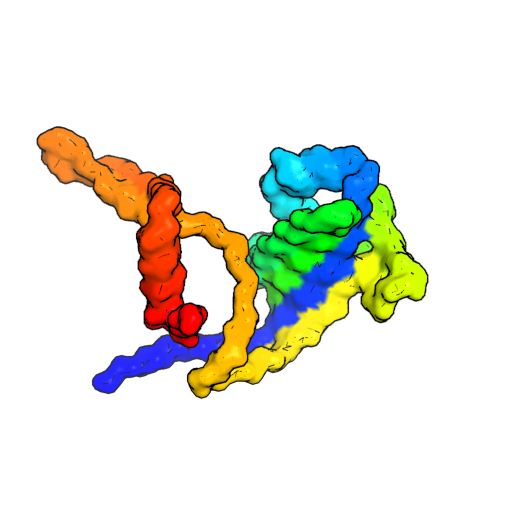 ? -15.315 9.054 10.666 1.00 92.38 142 ARG A C 1
ATOM 1154 O O . ARG A 1 142 ? -14.775 10.130 10.435 1.00 92.38 142 ARG A O 1
ATOM 1161 N N . VAL A 1 143 ? -15.181 8.395 11.810 1.00 92.62 143 VAL A N 1
ATOM 1162 C CA . VAL A 1 143 ? -14.355 8.858 12.931 1.00 92.62 143 VAL A CA 1
ATOM 1163 C C . VAL A 1 143 ? -13.271 7.811 13.202 1.00 92.62 143 VAL A C 1
ATOM 1165 O O . VAL A 1 143 ? -13.602 6.618 13.231 1.00 92.62 143 VAL A O 1
ATOM 1168 N N . PRO A 1 144 ? -11.997 8.216 13.378 1.00 95.25 144 PRO A N 1
ATOM 1169 C CA . PRO A 1 144 ? -10.914 7.288 13.681 1.00 95.25 144 PRO A CA 1
ATOM 1170 C C . PRO A 1 144 ? -11.061 6.690 15.082 1.00 95.25 144 PRO A C 1
ATOM 1172 O O . PRO A 1 144 ? -11.445 7.371 16.038 1.00 95.25 144 PRO A O 1
ATOM 1175 N N . LEU A 1 145 ? -10.729 5.408 15.206 1.00 95.31 145 LEU A N 1
ATOM 1176 C CA . LEU A 1 145 ? -10.613 4.725 16.490 1.00 95.31 145 LEU A CA 1
ATOM 1177 C C . LEU A 1 145 ? -9.238 5.029 17.092 1.00 95.31 145 LEU A C 1
ATOM 1179 O O . LEU A 1 145 ? -8.222 4.664 16.511 1.00 95.31 145 LEU A O 1
ATOM 1183 N N . LYS A 1 146 ? -9.207 5.708 18.245 1.00 93.06 146 LYS A N 1
ATOM 1184 C CA . LYS A 1 146 ? -7.957 6.185 18.865 1.00 93.06 146 LYS A CA 1
ATOM 1185 C C . LYS A 1 146 ? -7.297 5.187 19.820 1.00 93.06 146 LYS A C 1
ATOM 1187 O O . LYS A 1 146 ? -6.085 5.201 19.949 1.00 93.06 146 LYS A O 1
ATOM 1192 N N . SER A 1 147 ? -8.082 4.356 20.500 1.00 96.06 147 SER A N 1
ATOM 1193 C CA . SER A 1 147 ? -7.568 3.378 21.464 1.00 96.06 147 SER A CA 1
ATOM 1194 C C . SER A 1 147 ? -7.179 2.079 20.766 1.00 96.06 147 SER A C 1
ATOM 1196 O O . SER A 1 147 ? -7.982 1.558 19.983 1.00 96.06 147 SER A O 1
ATOM 1198 N N . GLU A 1 148 ? -6.028 1.520 21.127 1.00 95.19 148 GLU A N 1
ATOM 1199 C CA . GLU A 1 148 ? -5.521 0.247 20.605 1.00 95.19 148 GLU A CA 1
ATOM 1200 C C . GLU A 1 148 ? -6.545 -0.886 20.739 1.00 95.19 148 GLU A C 1
ATOM 1202 O O . GLU A 1 148 ? -6.865 -1.542 19.755 1.00 95.19 148 GLU A O 1
ATOM 1207 N N . GLU A 1 149 ? -7.178 -1.037 21.905 1.00 95.62 149 GLU A N 1
ATOM 1208 C CA . GLU A 1 149 ? -8.213 -2.054 22.137 1.00 95.62 149 GLU A CA 1
ATOM 1209 C C . GLU A 1 149 ? -9.326 -2.023 21.068 1.00 95.62 149 GLU A C 1
ATOM 1211 O O . GLU A 1 149 ? -9.712 -3.050 20.503 1.00 95.62 149 GLU A O 1
ATOM 1216 N N . LYS A 1 150 ? -9.804 -0.822 20.712 1.00 95.56 150 LYS A N 1
ATOM 1217 C CA . LYS A 1 150 ? -10.827 -0.644 19.667 1.00 95.56 150 LYS A CA 1
ATOM 1218 C C . LYS A 1 150 ? -10.285 -0.943 18.272 1.00 95.56 150 LYS A C 1
ATOM 1220 O O . LYS A 1 150 ? -11.033 -1.458 17.443 1.00 95.56 150 LYS A O 1
ATOM 1225 N N . GLN A 1 151 ? -9.021 -0.630 17.997 1.00 95.62 151 GLN A N 1
ATOM 1226 C CA . GLN A 1 151 ? -8.373 -0.962 16.726 1.00 95.62 151 GLN A CA 1
ATOM 1227 C C . GLN A 1 151 ? -8.182 -2.482 16.583 1.00 95.62 151 GLN A C 1
ATOM 1229 O O . GLN A 1 151 ? -8.497 -3.041 15.530 1.00 95.62 151 GLN A O 1
ATOM 1234 N N . LEU A 1 152 ? -7.781 -3.169 17.659 1.00 95.00 152 LEU A N 1
ATOM 1235 C CA . LEU A 1 152 ? -7.686 -4.630 17.717 1.00 95.00 152 LEU A CA 1
ATOM 1236 C C . LEU A 1 152 ? -9.058 -5.284 17.536 1.00 95.00 152 LEU A C 1
ATOM 1238 O O . LEU A 1 152 ? -9.207 -6.227 16.759 1.00 95.00 152 LEU A O 1
ATOM 1242 N N . LYS A 1 153 ? -10.095 -4.755 18.194 1.00 95.12 153 LYS A N 1
ATOM 1243 C CA . LYS A 1 153 ? -11.470 -5.214 17.970 1.00 95.12 153 LYS A CA 1
ATOM 1244 C C . LYS A 1 153 ? -11.896 -5.012 16.514 1.00 95.12 153 LYS A C 1
ATOM 1246 O O . LYS A 1 153 ? -12.477 -5.915 15.919 1.00 95.12 153 LYS A O 1
ATOM 1251 N N . TRP A 1 154 ? -11.572 -3.863 15.923 1.00 95.75 154 TRP A N 1
ATOM 1252 C CA . TRP A 1 154 ? -11.904 -3.558 14.532 1.00 95.75 154 TRP A CA 1
ATOM 1253 C C . TRP A 1 154 ? -11.297 -4.572 13.553 1.00 95.75 154 TRP A C 1
ATOM 1255 O O . TRP A 1 154 ? -12.024 -5.087 12.702 1.00 95.75 154 TRP A O 1
ATOM 1265 N N . ILE A 1 155 ? -10.009 -4.916 13.683 1.00 95.69 155 ILE A N 1
ATOM 1266 C CA . ILE A 1 155 ? -9.380 -5.898 12.781 1.00 95.69 155 ILE A CA 1
ATOM 1267 C C . ILE A 1 155 ? -9.912 -7.318 13.024 1.00 95.69 155 ILE A C 1
ATOM 1269 O O . ILE A 1 1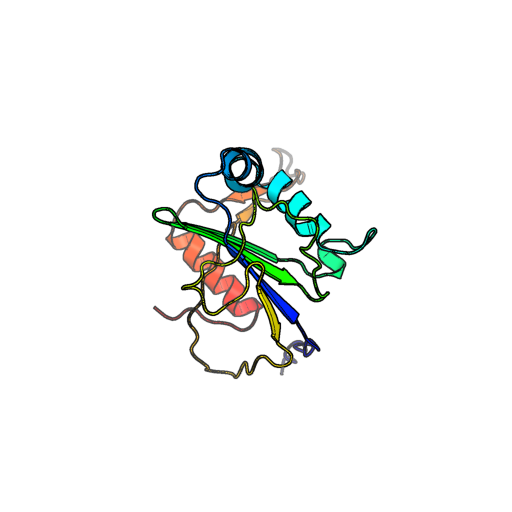55 ? -10.122 -8.055 12.062 1.00 95.69 155 ILE A O 1
ATOM 1273 N N . LYS A 1 156 ? -10.236 -7.682 14.275 1.00 94.88 156 LYS A N 1
ATOM 1274 C CA . LYS A 1 156 ? -10.911 -8.953 14.602 1.00 94.88 156 LYS A CA 1
ATOM 1275 C C . LYS A 1 156 ? -12.284 -9.057 13.935 1.00 94.88 156 LYS A C 1
ATOM 1277 O O . LYS A 1 156 ? -12.607 -10.091 13.353 1.00 94.88 156 LYS A O 1
ATOM 1282 N N . ASP A 1 157 ? -13.077 -7.989 13.984 1.00 94.75 157 ASP A N 1
ATOM 1283 C CA . ASP A 1 157 ? -14.400 -7.943 13.354 1.00 94.75 157 ASP A CA 1
ATOM 1284 C C . ASP A 1 157 ? -14.289 -8.025 11.820 1.00 94.75 157 ASP A C 1
ATOM 1286 O O . ASP A 1 157 ? -15.090 -8.705 11.174 1.00 94.75 157 ASP A O 1
ATOM 1290 N N . LYS A 1 158 ? -13.261 -7.398 11.225 1.00 95.00 158 LYS A N 1
ATOM 1291 C CA . LYS A 1 158 ? -12.935 -7.571 9.799 1.00 95.00 158 LYS A CA 1
ATOM 1292 C C . LYS A 1 158 ? -12.539 -9.000 9.463 1.00 95.00 158 LYS A C 1
ATOM 1294 O O . LYS A 1 158 ? -12.998 -9.507 8.444 1.00 95.00 158 LYS A O 1
ATOM 1299 N N . GLY A 1 159 ? -11.775 -9.650 10.333 1.00 93.12 159 GLY A N 1
ATOM 1300 C CA . GLY A 1 159 ? -11.436 -11.061 10.203 1.00 93.12 159 GLY A CA 1
ATOM 1301 C C . GLY A 1 159 ? -12.669 -11.947 10.093 1.00 93.12 159 GLY A C 1
ATOM 1302 O O . GLY A 1 159 ? -12.842 -12.650 9.097 1.00 93.12 159 GLY A O 1
ATOM 1303 N N . LYS A 1 160 ? -13.591 -11.819 11.054 1.00 92.00 160 LYS A N 1
ATOM 1304 C CA . LYS A 1 160 ? -14.854 -12.579 11.072 1.00 92.00 160 LYS A CA 1
ATOM 1305 C C . LYS A 1 160 ? -15.686 -12.383 9.802 1.00 92.00 160 LYS A C 1
ATOM 1307 O O . LYS A 1 160 ? -16.291 -13.332 9.321 1.00 92.00 160 LYS A O 1
ATOM 1312 N N . ALA A 1 161 ? -15.719 -11.165 9.262 1.00 92.44 161 ALA A N 1
ATOM 1313 C CA . ALA A 1 161 ? -16.488 -10.851 8.058 1.00 92.44 161 ALA A CA 1
ATOM 1314 C C . ALA A 1 161 ? -15.818 -11.312 6.749 1.00 92.44 161 ALA A C 1
ATOM 1316 O O . ALA A 1 161 ? -16.505 -11.445 5.738 1.00 92.44 161 ALA A O 1
ATOM 1317 N N . HIS A 1 162 ? -14.496 -11.513 6.746 1.00 91.88 162 HIS A N 1
ATOM 1318 C CA . HIS A 1 162 ? -13.706 -11.722 5.526 1.00 91.88 162 HIS A CA 1
ATOM 1319 C C . HIS A 1 162 ? -12.844 -12.996 5.540 1.00 91.88 162 HIS A C 1
ATOM 1321 O O . HIS A 1 162 ? -12.003 -13.161 4.661 1.00 91.88 162 HIS A O 1
ATOM 1327 N N . GLY A 1 163 ? -13.066 -13.904 6.495 1.00 92.31 163 GLY A N 1
ATOM 1328 C CA . GLY A 1 163 ? -12.472 -15.244 6.489 1.00 92.31 163 GLY A CA 1
ATOM 1329 C C . GLY A 1 163 ? -11.042 -15.324 7.026 1.00 92.31 163 GLY A C 1
ATOM 1330 O O . GLY A 1 163 ? -10.288 -16.187 6.592 1.00 92.31 163 GLY A O 1
ATOM 1331 N N . PHE A 1 164 ? -10.651 -14.449 7.958 1.00 93.69 164 PHE A N 1
ATOM 1332 C CA . PHE A 1 164 ? -9.373 -14.573 8.671 1.00 93.69 164 PHE A CA 1
ATOM 1333 C C . PHE A 1 164 ? -9.538 -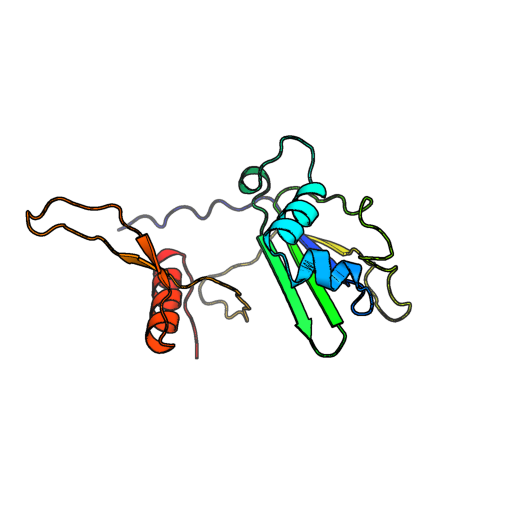14.379 10.182 1.00 93.69 164 PHE A C 1
ATOM 1335 O O . PHE A 1 164 ? -10.517 -13.806 10.657 1.00 93.69 164 PHE A O 1
ATOM 1342 N N . SER A 1 165 ? -8.564 -14.836 10.964 1.00 94.56 165 SER A N 1
ATOM 1343 C CA . SER A 1 165 ? -8.503 -14.605 12.408 1.00 94.56 165 SER A CA 1
ATOM 1344 C C . SER A 1 165 ? -7.103 -14.144 12.808 1.00 94.56 165 SER A C 1
ATOM 1346 O O . SER A 1 165 ? -6.116 -14.480 12.158 1.00 94.56 165 SER A O 1
ATOM 1348 N N . ILE A 1 166 ? -7.020 -13.316 13.850 1.00 92.62 166 ILE A N 1
ATOM 1349 C CA . ILE A 1 166 ? -5.743 -12.837 14.389 1.00 92.62 166 ILE A CA 1
ATOM 1350 C C . ILE A 1 166 ? -5.324 -13.774 15.520 1.00 92.62 166 ILE A C 1
ATOM 1352 O O . ILE A 1 166 ? -6.087 -13.951 16.472 1.00 92.62 166 ILE A O 1
ATOM 1356 N N . ARG A 1 167 ? -4.122 -14.350 15.411 1.00 87.44 167 ARG A N 1
ATOM 1357 C CA . ARG A 1 167 ? -3.432 -15.018 16.522 1.00 87.44 167 ARG A CA 1
ATOM 1358 C C . ARG A 1 167 ? -2.484 -14.025 17.196 1.00 87.44 167 ARG A C 1
ATOM 1360 O O . ARG A 1 167 ? -1.881 -13.209 16.502 1.00 87.44 167 ARG A O 1
ATOM 1367 N N . TYR A 1 168 ? -2.412 -14.103 18.520 1.00 72.50 168 TYR A N 1
ATOM 1368 C CA . TYR A 1 168 ? -1.494 -13.351 19.375 1.00 72.50 168 TYR A CA 1
ATOM 1369 C C . TYR A 1 168 ? -0.496 -14.321 19.989 1.00 72.50 168 TYR A C 1
ATOM 1371 O O . TYR A 1 168 ? -0.913 -15.484 20.208 1.00 72.50 168 TYR A O 1
#

pLDDT: mean 89.21, std 13.29, range [30.91, 98.38]

Sequence (168 aa):
MKLFSSFKRRLAMYLSRLQLNSHSRLMWQKVVNRPYKLHQLVMNAFPDGVTRADANVLHRLEIDAGNAILLVQSEIKPNWDYMSHDLVPPASPFDPLPNPAIREIKDLALEEGRILQFRLNANPTIKKIRHDDNGKRLNSNRVPLKSEEKQLKWIKDKGKAHGFSIRY

Foldseek 3Di:
DDDDPDPPQQQKKKKKKFWWQLVQPCQCVQPVPDPVSVVVLQCVQDDPPDDCVNFVKDWDWDDDDRTIMIIIMTSDDGHNVPDDCSTGNFDDPPDPATHTHMDMGRDDPDDQPDDDDDDDDDFAWDFDWDAPPVRHTDDTDIDGDDDPVSVQVSVQVVCVVPVHHDDD

Radius of gyration: 19.82 Å; chains: 1; bounding box: 60×42×42 Å